Protein AF-A0A8R1IWL1-F1 (afdb_monomer_lite)

Secondary structure (DSSP, 8-state):
--S--TTTEEEEEEEEEETTEEEEEEEEE-TTS-EEEPP----GGGGGG-TTSEEEEEEEEEEEEGGGGSTT--SSSPPEEPP-TT--EEEEE-HHHH-SSHHHHTTS-HHHH--EEETTTTEEE-GGGSTTTTSTTTEE-TTSPPSS-------

Foldseek 3Di:
DPPQDPQWWDWKWKWWADDPDIDIFTWDQDPVRDIGTDDDDDDCVCCVVPQQQKDWIQMWMWTGTPVCVDPPDPDDDDTDTDDPPVRDTDIDGDLQNNDVAQVSSQPPDCVPPCWWAQQVVRGIHHCVPRPPSVDPPRTGHNVDDGPDDDDPDDD

Radius of gyration: 21.34 Å; chains: 1; bounding box: 66×29×52 Å

InterPro domains:
  IPR002165 Plexin repeat [PF01437] (94-147)
  IPR041362 Plexin, TIG domain 2 [PF18020] (2-93)

Sequence (155 aa):
VENADSSFMGDFKCEFKYGTVTHEKIAMRTSDDTITCDEMLFEPYGTSLLGSGSTPYGFNVIWSPISSSLPVRKATSPPRYLDNVASLAIDVYSCENLAPNCGRCLTLDADKYDCGWCSAERKCARPHQCPNRHLSDNWLNATQLCPNPVIEDLR

Organism: Caenorhabditis japonica (NCBI:txid281687)

Structure (mmCIF, N/CA/C/O backbone):
data_AF-A0A8R1IWL1-F1
#
_entry.id   AF-A0A8R1IWL1-F1
#
loop_
_atom_site.group_PDB
_atom_site.id
_atom_site.type_symbol
_atom_site.label_atom_id
_atom_site.label_alt_id
_atom_site.label_comp_id
_atom_site.label_asym_id
_atom_site.label_entity_id
_atom_site.label_seq_id
_atom_site.pdbx_PDB_ins_code
_atom_site.Cartn_x
_atom_site.Cartn_y
_atom_site.Cartn_z
_atom_site.occupancy
_atom_site.B_iso_or_equiv
_atom_site.auth_seq_id
_atom_site.auth_comp_id
_atom_site.auth_asym_id
_atom_site.auth_atom_id
_atom_site.pdbx_PDB_model_num
ATOM 1 N N . VAL A 1 1 ? 10.282 -8.349 -11.926 1.00 82.38 1 VAL A N 1
ATOM 2 C CA . VAL A 1 1 ? 9.990 -7.823 -13.286 1.00 82.38 1 VAL A CA 1
ATOM 3 C C . VAL A 1 1 ? 10.392 -8.894 -14.281 1.00 82.38 1 VAL A C 1
ATOM 5 O O . VAL A 1 1 ? 11.236 -9.705 -13.936 1.00 82.38 1 VAL A O 1
ATOM 8 N N . GLU A 1 2 ? 9.797 -8.945 -15.469 1.00 85.56 2 GLU A N 1
ATOM 9 C CA . GLU A 1 2 ? 10.206 -9.907 -16.499 1.00 85.56 2 GLU A CA 1
ATOM 10 C C . GLU A 1 2 ? 11.073 -9.225 -17.563 1.00 85.56 2 GLU A C 1
ATOM 12 O O . GLU A 1 2 ? 10.794 -8.093 -17.958 1.00 85.56 2 GLU A O 1
ATOM 17 N N . ASN A 1 3 ? 12.109 -9.921 -18.043 1.00 85.69 3 ASN A N 1
ATOM 18 C CA . ASN A 1 3 ? 12.984 -9.482 -19.140 1.00 85.69 3 ASN A CA 1
ATOM 19 C C . ASN A 1 3 ? 13.751 -8.165 -18.879 1.00 85.69 3 ASN A C 1
ATOM 21 O O . ASN A 1 3 ? 13.971 -7.373 -19.797 1.00 85.69 3 ASN A O 1
ATOM 25 N N . ALA A 1 4 ? 14.176 -7.920 -17.635 1.00 86.19 4 ALA A N 1
ATOM 26 C CA . ALA A 1 4 ? 14.979 -6.750 -17.281 1.00 86.19 4 ALA A CA 1
ATOM 27 C C . ALA A 1 4 ? 16.468 -6.960 -17.626 1.00 86.19 4 ALA A C 1
ATOM 29 O O . ALA A 1 4 ? 17.259 -7.410 -16.802 1.00 86.19 4 ALA A O 1
ATOM 30 N N . ASP A 1 5 ? 16.880 -6.593 -18.838 1.00 87.81 5 ASP A N 1
ATOM 31 C CA . ASP A 1 5 ? 18.228 -6.863 -19.349 1.00 87.81 5 ASP A CA 1
ATOM 32 C C . ASP A 1 5 ? 19.320 -5.994 -18.689 1.00 87.81 5 ASP A C 1
ATOM 34 O O . ASP A 1 5 ? 19.342 -4.763 -18.781 1.00 87.81 5 ASP A O 1
ATOM 38 N N . SER A 1 6 ? 20.274 -6.641 -18.020 1.00 86.19 6 SER A N 1
ATOM 39 C CA . SER A 1 6 ? 21.383 -5.986 -17.320 1.00 86.19 6 SER A CA 1
ATOM 40 C C . SER A 1 6 ? 22.499 -5.455 -18.217 1.00 86.19 6 SER A C 1
ATOM 42 O O . SER A 1 6 ? 23.343 -4.706 -17.734 1.00 86.19 6 SER A O 1
ATOM 44 N N . SER A 1 7 ? 22.510 -5.790 -19.508 1.00 86.00 7 SER A N 1
ATOM 45 C CA . SER A 1 7 ? 23.517 -5.320 -20.465 1.00 86.00 7 SER A CA 1
ATOM 46 C C . SER A 1 7 ? 23.289 -3.879 -20.918 1.00 86.00 7 SER A C 1
ATOM 48 O O . SER A 1 7 ? 24.241 -3.198 -21.309 1.00 86.00 7 SER A O 1
ATOM 50 N N . PHE A 1 8 ? 22.046 -3.391 -20.851 1.00 86.94 8 PHE A N 1
ATOM 51 C CA . PHE A 1 8 ? 21.714 -2.027 -21.254 1.00 86.94 8 PHE A CA 1
ATOM 52 C C . PHE A 1 8 ? 20.823 -1.281 -20.267 1.00 86.94 8 PHE A C 1
ATOM 54 O O . PHE A 1 8 ? 20.913 -0.055 -20.251 1.00 86.94 8 PHE A O 1
ATOM 61 N N . MET A 1 9 ? 20.010 -1.951 -19.440 1.00 89.50 9 MET A N 1
ATOM 62 C CA . MET A 1 9 ? 19.213 -1.290 -18.401 1.00 89.50 9 MET A CA 1
ATOM 63 C C . MET A 1 9 ? 20.068 -1.082 -17.148 1.00 89.50 9 MET A C 1
ATOM 65 O O . MET A 1 9 ? 20.483 -2.042 -16.491 1.00 89.50 9 MET A O 1
ATOM 69 N N . GLY A 1 10 ? 20.352 0.189 -16.866 1.00 87.81 10 GLY A N 1
ATOM 70 C CA . GLY A 1 10 ? 21.203 0.648 -15.776 1.00 87.81 10 GLY A CA 1
ATOM 71 C C . GLY A 1 10 ? 20.390 1.044 -14.554 1.00 87.81 10 GLY A C 1
ATOM 72 O O . GLY A 1 10 ? 19.913 0.177 -13.826 1.00 87.81 10 GLY A O 1
ATOM 73 N N . ASP A 1 11 ? 20.264 2.350 -14.312 1.00 90.56 11 ASP A N 1
ATOM 74 C CA . ASP A 1 11 ? 19.637 2.854 -13.091 1.00 90.56 11 ASP A CA 1
ATOM 75 C C . ASP A 1 11 ? 18.116 2.769 -13.176 1.00 90.56 11 ASP A C 1
ATOM 77 O O . ASP A 1 11 ? 17.524 3.009 -14.232 1.00 90.56 11 ASP A O 1
ATOM 81 N N . PHE A 1 12 ? 17.481 2.505 -12.036 1.00 93.94 12 PHE A N 1
ATOM 82 C CA . PHE A 1 12 ? 16.032 2.455 -11.910 1.00 93.94 12 PHE A CA 1
ATOM 83 C C . PHE A 1 12 ? 15.524 3.511 -10.931 1.00 93.94 12 PHE A C 1
ATOM 85 O O . PHE A 1 12 ? 16.193 3.900 -9.970 1.00 93.94 12 PHE A O 1
ATOM 92 N N . LYS A 1 13 ? 14.299 3.965 -11.179 1.00 95.81 13 LYS A N 1
ATOM 93 C CA . LYS A 1 13 ? 13.530 4.826 -10.290 1.00 95.81 13 LYS A CA 1
ATOM 94 C C . LYS A 1 13 ? 12.081 4.383 -10.264 1.00 95.81 13 LYS A C 1
ATOM 96 O O . LYS A 1 13 ? 11.543 3.953 -11.280 1.00 95.81 13 LYS A O 1
ATOM 101 N N . CYS A 1 14 ? 11.438 4.566 -9.127 1.00 96.50 14 CYS A N 1
ATOM 102 C CA . CYS A 1 14 ? 10.000 4.428 -8.999 1.00 96.50 14 CYS A CA 1
ATOM 103 C C . CYS A 1 14 ? 9.351 5.805 -9.008 1.00 96.50 14 CYS A C 1
ATOM 105 O O . CYS A 1 14 ? 9.824 6.723 -8.339 1.00 96.50 14 CYS A O 1
ATOM 107 N N . GLU A 1 15 ? 8.275 5.938 -9.767 1.00 95.56 15 GLU A N 1
ATOM 108 C CA . GLU A 1 15 ? 7.482 7.150 -9.903 1.00 95.56 15 GLU A CA 1
ATOM 109 C C . GLU A 1 15 ? 6.080 6.892 -9.340 1.00 95.56 15 GLU A C 1
ATOM 111 O O . GLU A 1 15 ? 5.380 5.982 -9.787 1.00 95.56 15 GLU A O 1
ATOM 116 N N . PHE A 1 16 ? 5.674 7.710 -8.369 1.00 93.88 16 PHE A N 1
ATOM 117 C CA . PHE A 1 16 ? 4.368 7.665 -7.713 1.00 93.88 16 PHE A CA 1
ATOM 118 C C . PHE A 1 16 ? 3.580 8.920 -8.082 1.00 93.88 16 PHE A C 1
ATOM 120 O O . PHE A 1 16 ? 4.059 10.036 -7.867 1.00 93.88 16 PHE A O 1
ATOM 127 N N . LYS A 1 17 ? 2.373 8.752 -8.627 1.00 91.12 17 LYS A N 1
ATOM 128 C CA . LYS A 1 17 ? 1.560 9.841 -9.185 1.00 91.12 17 LYS A CA 1
ATOM 129 C C . LYS A 1 17 ? 0.186 9.922 -8.540 1.00 91.12 17 LYS A C 1
ATOM 131 O O . LYS A 1 17 ? -0.536 8.931 -8.490 1.00 91.12 17 LYS A O 1
ATOM 136 N N . TYR A 1 18 ? -0.201 11.128 -8.137 1.00 87.75 18 TYR A N 1
ATOM 137 C CA . TYR A 1 18 ? -1.554 11.429 -7.68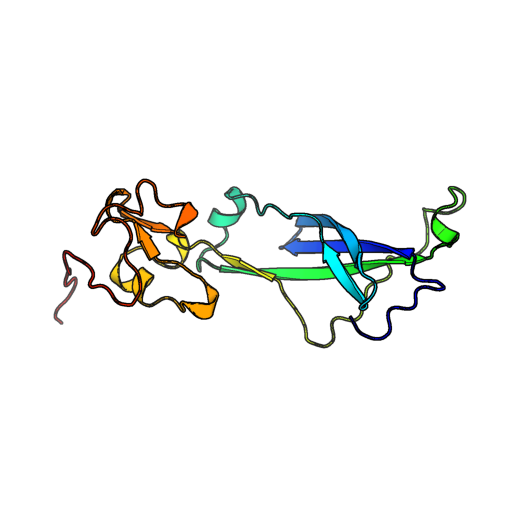1 1.00 87.75 18 TYR A CA 1
ATOM 138 C C . TYR A 1 18 ? -1.965 12.842 -8.089 1.00 87.75 18 TYR A C 1
ATOM 140 O O . TYR A 1 18 ? -1.366 13.831 -7.663 1.00 87.75 18 TYR A O 1
ATOM 148 N N . GLY A 1 19 ? -2.986 12.945 -8.943 1.00 84.12 19 GLY A N 1
ATOM 149 C CA . GLY A 1 19 ? -3.386 14.217 -9.541 1.00 84.12 19 GLY A CA 1
ATOM 150 C C . GLY A 1 19 ? -2.221 14.869 -10.292 1.00 84.12 19 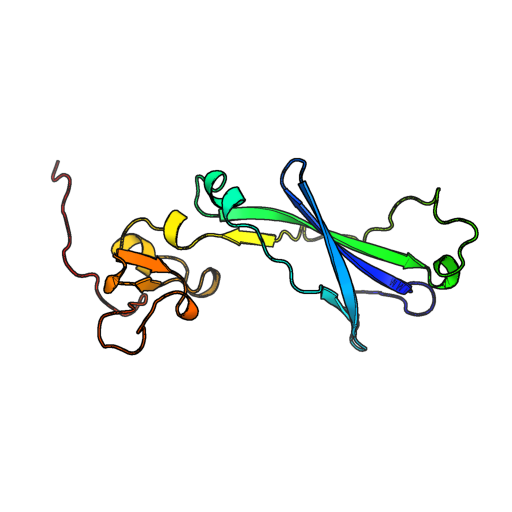GLY A C 1
ATOM 151 O O . GLY A 1 19 ? -1.711 14.315 -11.262 1.00 84.12 19 GLY A O 1
ATOM 152 N N . THR A 1 20 ? -1.794 16.045 -9.833 1.00 84.69 20 THR A N 1
ATOM 153 C CA . THR A 1 20 ? -0.651 16.791 -10.385 1.00 84.69 20 THR A CA 1
ATOM 154 C C . THR A 1 20 ? 0.662 16.535 -9.644 1.00 84.69 20 THR A C 1
ATOM 156 O O . THR A 1 20 ? 1.713 17.000 -10.084 1.00 84.69 20 THR A O 1
ATOM 159 N N . VAL A 1 21 ? 0.624 15.806 -8.526 1.00 85.81 21 VAL A N 1
ATOM 160 C CA . VAL A 1 21 ? 1.791 15.541 -7.685 1.00 85.81 21 VAL A CA 1
ATOM 161 C C . VAL A 1 21 ? 2.485 14.272 -8.166 1.00 85.81 21 VAL A C 1
ATOM 163 O O . VAL A 1 21 ? 1.851 13.236 -8.372 1.00 85.81 21 VAL A O 1
ATOM 166 N N . THR A 1 22 ? 3.801 14.360 -8.350 1.00 90.75 22 THR A N 1
ATOM 167 C CA . THR A 1 22 ? 4.659 13.233 -8.724 1.00 90.75 22 THR A CA 1
ATOM 168 C C . THR A 1 22 ? 5.829 13.149 -7.754 1.00 90.75 22 THR A C 1
ATOM 170 O O . THR A 1 22 ? 6.511 14.146 -7.521 1.00 90.75 22 THR A O 1
ATOM 173 N N . HIS A 1 23 ? 6.074 11.959 -7.214 1.00 91.44 23 HIS A N 1
ATOM 174 C CA . HIS A 1 23 ? 7.230 11.661 -6.376 1.00 91.44 23 HIS A CA 1
ATOM 175 C C . HIS A 1 23 ? 8.110 10.615 -7.052 1.00 91.44 23 HIS A C 1
ATOM 177 O O . HIS A 1 23 ? 7.607 9.614 -7.556 1.00 91.44 23 HIS A O 1
ATOM 183 N N . GLU A 1 24 ? 9.424 10.826 -7.024 1.00 94.69 24 GLU A N 1
ATOM 184 C CA . GLU A 1 24 ? 10.406 9.864 -7.517 1.00 94.69 24 GLU A CA 1
ATOM 185 C C . GLU A 1 24 ? 11.246 9.314 -6.366 1.00 94.69 24 GLU A C 1
ATOM 187 O O . GLU A 1 24 ? 11.681 10.058 -5.481 1.00 94.69 24 GLU A O 1
ATOM 192 N N . LYS A 1 25 ? 11.517 8.012 -6.409 1.00 95.94 25 LYS A N 1
ATOM 193 C CA . LYS A 1 25 ? 12.438 7.325 -5.503 1.00 95.94 25 LYS A CA 1
ATOM 194 C C . LYS A 1 25 ? 13.443 6.520 -6.301 1.00 95.94 25 LYS A C 1
ATOM 196 O O . LYS A 1 25 ? 13.112 5.995 -7.362 1.00 95.94 25 LYS A O 1
ATOM 201 N N . ILE A 1 26 ? 14.676 6.453 -5.808 1.00 95.25 26 ILE A N 1
ATOM 202 C CA . ILE A 1 26 ? 15.690 5.570 -6.388 1.00 95.25 26 ILE A CA 1
ATOM 203 C C . ILE A 1 26 ? 15.204 4.133 -6.208 1.00 95.25 26 ILE A C 1
ATOM 205 O O . ILE A 1 26 ? 14.488 3.835 -5.254 1.00 95.25 26 ILE A O 1
ATOM 209 N N . ALA A 1 27 ? 15.535 3.260 -7.152 1.00 96.12 27 ALA A N 1
ATOM 210 C CA . ALA A 1 27 ? 15.231 1.848 -7.043 1.00 96.12 27 ALA A CA 1
ATOM 211 C C . ALA A 1 27 ? 16.473 1.008 -7.325 1.00 96.12 27 ALA A C 1
ATOM 213 O O . ALA A 1 27 ? 17.295 1.347 -8.179 1.00 96.12 27 ALA A O 1
ATOM 214 N N . MET A 1 28 ? 16.593 -0.102 -6.607 1.00 92.81 28 MET A N 1
ATOM 215 C CA . MET A 1 28 ? 17.680 -1.057 -6.758 1.00 92.81 28 MET A CA 1
ATOM 216 C C . MET A 1 28 ? 17.144 -2.346 -7.368 1.00 92.81 28 MET A C 1
ATOM 218 O O . MET A 1 28 ? 16.155 -2.900 -6.888 1.00 92.81 28 MET A O 1
ATOM 222 N N . ARG A 1 29 ? 17.808 -2.825 -8.424 1.00 90.75 29 ARG A N 1
ATOM 223 C CA . ARG A 1 29 ? 17.559 -4.152 -8.991 1.00 90.75 29 ARG A CA 1
ATOM 224 C C . ARG A 1 29 ? 18.439 -5.179 -8.279 1.00 90.75 29 ARG A C 1
ATOM 226 O O . ARG A 1 29 ? 19.654 -5.000 -8.202 1.00 90.75 29 ARG A O 1
ATOM 233 N N . THR A 1 30 ? 17.831 -6.248 -7.793 1.00 87.00 30 THR A N 1
ATOM 234 C CA . THR A 1 30 ? 18.507 -7.415 -7.218 1.00 87.00 30 THR A CA 1
ATOM 235 C C . THR A 1 30 ? 18.849 -8.445 -8.303 1.00 87.00 30 THR A C 1
ATOM 237 O O . THR A 1 30 ? 18.468 -8.306 -9.463 1.00 87.00 30 THR A O 1
ATOM 240 N N . SER A 1 31 ? 19.607 -9.488 -7.958 1.00 82.38 31 SER A N 1
ATOM 241 C CA . SER A 1 31 ? 20.062 -10.510 -8.918 1.00 82.38 31 SER A CA 1
ATOM 242 C C . SER A 1 31 ? 18.945 -11.380 -9.510 1.00 82.38 31 SER A C 1
ATOM 244 O O . SER A 1 31 ? 19.166 -12.048 -10.511 1.00 82.38 31 SER A O 1
ATOM 246 N N . ASP A 1 32 ? 17.778 -11.402 -8.875 1.00 85.62 32 ASP A N 1
ATOM 247 C CA . ASP A 1 32 ? 16.566 -12.130 -9.268 1.00 85.62 32 ASP A CA 1
ATOM 248 C C . ASP A 1 32 ? 15.577 -11.258 -10.070 1.00 85.62 32 ASP A C 1
ATOM 250 O O . ASP A 1 32 ? 14.390 -11.563 -10.125 1.00 85.62 32 ASP A O 1
ATOM 254 N N . ASP A 1 33 ? 16.043 -10.152 -10.665 1.00 83.69 33 ASP A N 1
ATOM 255 C CA . ASP A 1 33 ? 15.222 -9.189 -11.423 1.00 83.69 33 ASP A CA 1
ATOM 256 C C . ASP A 1 33 ? 14.055 -8.572 -10.622 1.00 83.69 33 ASP A C 1
ATOM 258 O O . ASP A 1 33 ? 13.077 -8.036 -11.176 1.00 83.69 33 ASP A O 1
ATOM 262 N N . THR A 1 34 ? 14.174 -8.586 -9.294 1.00 91.81 34 THR A N 1
ATOM 263 C CA . THR A 1 34 ? 13.309 -7.827 -8.393 1.00 91.81 34 THR A CA 1
ATOM 264 C C . THR A 1 34 ? 13.810 -6.385 -8.322 1.00 91.81 34 THR A C 1
ATOM 266 O O . THR A 1 34 ? 15.003 -6.122 -8.189 1.00 91.81 34 THR A O 1
ATOM 269 N N . ILE A 1 35 ? 12.897 -5.422 -8.462 1.00 93.81 35 ILE A N 1
ATOM 270 C CA . ILE A 1 35 ? 13.200 -3.990 -8.365 1.00 93.81 35 ILE A CA 1
ATOM 271 C C . ILE A 1 35 ? 12.543 -3.467 -7.095 1.00 93.81 35 ILE A C 1
ATOM 273 O O . ILE A 1 35 ? 11.319 -3.500 -6.976 1.00 93.81 35 ILE A O 1
ATOM 277 N N . THR A 1 36 ? 13.358 -2.961 -6.177 1.00 94.94 36 THR A N 1
ATOM 278 C CA . THR A 1 36 ? 12.908 -2.432 -4.888 1.00 94.94 36 THR A CA 1
ATOM 279 C C . THR A 1 36 ? 13.136 -0.930 -4.849 1.00 94.94 36 THR A C 1
ATOM 281 O O . THR A 1 36 ? 14.265 -0.467 -5.003 1.00 94.94 36 THR A O 1
ATOM 284 N N . CYS A 1 37 ? 12.062 -0.167 -4.660 1.00 95.69 37 CYS A N 1
ATOM 285 C CA . CYS A 1 37 ? 12.120 1.282 -4.491 1.00 95.69 37 CYS A CA 1
ATOM 286 C C . CYS A 1 37 ? 12.597 1.648 -3.079 1.00 95.69 37 CYS A C 1
ATOM 288 O O . CYS A 1 37 ? 12.233 0.975 -2.114 1.00 95.69 37 CYS A O 1
ATOM 290 N N . ASP A 1 38 ? 13.314 2.760 -2.949 1.00 95.75 38 ASP A N 1
ATOM 291 C CA . ASP A 1 38 ? 13.546 3.409 -1.661 1.00 95.75 38 ASP A CA 1
ATOM 292 C C . ASP A 1 38 ? 12.222 3.808 -0.995 1.00 95.75 38 ASP A C 1
ATOM 294 O O . ASP A 1 38 ? 11.197 4.019 -1.654 1.00 95.75 38 ASP A O 1
ATOM 298 N N . GLU A 1 39 ? 12.270 3.968 0.328 1.00 92.56 39 GLU A N 1
ATOM 299 C CA . GLU A 1 39 ? 11.101 4.285 1.141 1.00 92.56 39 GLU A CA 1
ATOM 300 C C . GLU A 1 39 ? 10.379 5.555 0.654 1.00 92.56 39 GLU A C 1
ATOM 302 O O . GLU A 1 39 ? 10.954 6.649 0.506 1.00 92.56 39 GLU A O 1
ATOM 307 N N . MET A 1 40 ? 9.075 5.394 0.420 1.00 89.12 40 MET A N 1
ATOM 308 C CA . MET A 1 40 ? 8.157 6.467 0.071 1.00 89.12 40 MET A CA 1
ATOM 309 C C . MET A 1 40 ? 7.259 6.783 1.264 1.00 89.12 40 MET A C 1
ATOM 311 O O . MET A 1 40 ? 6.512 5.931 1.740 1.00 89.12 40 MET A O 1
ATOM 315 N N . LEU A 1 41 ? 7.316 8.035 1.717 1.00 85.50 41 LEU A N 1
ATOM 316 C CA . LEU A 1 41 ? 6.440 8.558 2.757 1.00 85.50 41 LEU A CA 1
ATOM 317 C C . LEU A 1 41 ? 5.308 9.332 2.089 1.00 85.50 41 LEU A C 1
ATOM 319 O O . LEU A 1 41 ? 5.539 10.362 1.456 1.00 85.50 41 LEU A O 1
ATOM 323 N N . PHE A 1 42 ? 4.088 8.827 2.226 1.00 79.94 42 PHE A N 1
ATOM 324 C CA . PHE A 1 42 ? 2.890 9.522 1.773 1.00 79.94 42 PHE A CA 1
ATOM 325 C C . PHE A 1 42 ? 2.482 10.523 2.855 1.00 79.94 42 PHE A C 1
ATOM 327 O O . PHE A 1 42 ? 2.130 10.131 3.968 1.00 79.94 42 PHE A O 1
ATOM 334 N N . GLU A 1 43 ? 2.603 11.820 2.563 1.00 68.12 43 GLU A N 1
ATOM 335 C CA . GLU A 1 43 ? 2.338 12.857 3.559 1.00 68.12 43 GLU A CA 1
ATOM 336 C C . GLU A 1 43 ? 0.872 12.839 4.028 1.00 68.12 43 GLU A C 1
ATOM 338 O O . GLU A 1 43 ? -0.052 12.766 3.209 1.00 68.12 43 GLU A O 1
ATOM 343 N N . PRO A 1 44 ? 0.629 12.991 5.343 1.00 55.03 44 PRO A N 1
ATOM 344 C CA . PRO A 1 44 ? -0.708 12.923 5.917 1.00 55.03 44 PRO A CA 1
ATOM 345 C C . PRO A 1 44 ? -1.618 14.075 5.474 1.00 55.03 44 PRO A C 1
ATOM 347 O O . PRO A 1 44 ? -2.831 13.944 5.563 1.00 55.03 44 PRO A O 1
ATOM 350 N N . TYR A 1 45 ? -1.106 15.187 4.938 1.00 50.50 45 TYR A N 1
ATOM 351 C CA . TYR A 1 45 ? -1.959 16.282 4.447 1.00 50.50 45 TYR A CA 1
ATOM 352 C C . TYR A 1 45 ? -2.700 15.937 3.144 1.00 50.50 45 TYR A C 1
ATOM 354 O O . TYR A 1 45 ? -3.714 16.559 2.832 1.00 50.50 45 TYR A O 1
ATOM 362 N N . GLY A 1 46 ? -2.268 14.886 2.436 1.00 51.38 46 GLY A N 1
ATOM 363 C CA . GLY A 1 46 ? -3.050 14.260 1.369 1.00 51.38 46 GLY A CA 1
ATOM 364 C C . GLY A 1 46 ? -4.229 13.423 1.886 1.00 51.38 46 GLY A C 1
ATOM 365 O O . GLY A 1 46 ? -5.115 13.083 1.110 1.00 51.38 46 GLY A O 1
ATOM 366 N N . THR A 1 47 ? -4.299 13.121 3.192 1.00 51.75 47 THR A N 1
ATOM 367 C CA . THR A 1 47 ? -5.384 12.307 3.772 1.00 51.75 47 THR A CA 1
ATOM 368 C C . THR A 1 47 ? -6.715 13.047 3.871 1.00 51.75 47 THR A C 1
ATOM 370 O O . THR A 1 47 ? -7.757 12.400 3.817 1.00 51.75 47 THR A O 1
ATOM 373 N N . SER A 1 48 ? -6.708 14.387 3.880 1.00 51.53 48 SER A N 1
ATOM 374 C CA . SER A 1 48 ? -7.924 15.202 3.718 1.00 51.53 48 SER A CA 1
ATOM 375 C C . SER A 1 48 ? -8.567 15.049 2.331 1.00 51.53 48 SER A C 1
ATOM 377 O O . SER A 1 48 ? -9.722 15.424 2.151 1.00 51.53 48 SER A O 1
ATOM 379 N N . LEU A 1 49 ? -7.841 14.496 1.348 1.00 54.03 49 LEU A N 1
ATOM 380 C CA . LEU A 1 49 ? -8.362 14.151 0.018 1.00 54.03 49 LEU A CA 1
ATOM 381 C C . LEU A 1 49 ? -8.875 12.705 -0.055 1.00 54.03 49 LEU A C 1
ATOM 383 O O . LEU A 1 49 ? -9.542 12.345 -1.023 1.00 54.03 49 LEU A O 1
ATOM 387 N N . LEU A 1 50 ? -8.597 11.876 0.957 1.00 63.09 50 LEU A N 1
ATOM 388 C CA . LEU A 1 50 ? -9.077 10.498 1.047 1.00 63.09 50 LEU A CA 1
ATOM 389 C C . LEU A 1 50 ? -10.508 10.496 1.591 1.00 63.09 50 LEU A C 1
ATOM 391 O O . LEU A 1 50 ? -10.757 10.007 2.691 1.00 63.09 50 LEU A O 1
ATOM 395 N N . GLY A 1 51 ? -11.455 11.051 0.829 1.00 64.00 51 GLY A N 1
ATOM 396 C CA . GLY A 1 51 ? -12.870 11.073 1.219 1.00 64.00 51 GLY A CA 1
ATOM 397 C C . GLY A 1 51 ? -13.420 9.675 1.543 1.00 64.00 51 GLY A C 1
ATOM 398 O O . GLY A 1 51 ? -14.211 9.521 2.464 1.00 64.00 51 GLY A O 1
ATOM 399 N N . SER A 1 52 ? -12.943 8.649 0.831 1.00 69.75 52 SER A N 1
ATOM 400 C CA . SER A 1 52 ? -13.252 7.225 1.030 1.00 69.75 52 SER A CA 1
ATOM 401 C C . SER A 1 52 ? -12.243 6.475 1.916 1.00 69.75 52 SER A C 1
ATOM 403 O O . SER A 1 52 ? -12.289 5.250 1.981 1.00 69.75 52 SER A O 1
ATOM 405 N N . GLY A 1 53 ? -11.280 7.164 2.537 1.00 82.88 53 GLY A N 1
ATOM 406 C CA . GLY A 1 53 ? -10.228 6.562 3.368 1.00 82.88 53 GLY A CA 1
ATOM 407 C C . GLY A 1 53 ? -9.126 5.797 2.621 1.00 82.88 53 GLY A C 1
ATOM 408 O O . GLY A 1 53 ? -8.122 5.437 3.233 1.00 82.88 53 GLY A O 1
ATOM 409 N N . SER A 1 54 ? -9.258 5.595 1.309 1.00 87.38 54 SER A N 1
ATOM 410 C CA . SER A 1 54 ? -8.242 4.996 0.430 1.00 87.38 54 SER A CA 1
ATOM 411 C C . SER A 1 54 ? -8.257 5.640 -0.956 1.00 87.38 54 SER A C 1
ATOM 413 O O . SER A 1 54 ? -9.302 6.134 -1.391 1.00 87.38 54 SER A O 1
ATOM 415 N N . THR A 1 55 ? -7.105 5.669 -1.628 1.00 87.12 55 THR A N 1
ATOM 416 C CA . THR A 1 55 ? -6.982 6.177 -2.997 1.00 87.12 55 THR A CA 1
ATOM 417 C C . THR A 1 55 ? -5.856 5.483 -3.769 1.00 87.12 55 THR A C 1
ATOM 419 O O . THR A 1 55 ? -4.762 5.285 -3.227 1.00 87.12 55 THR A O 1
ATOM 422 N N . PRO A 1 56 ? -6.076 5.149 -5.052 1.00 89.19 56 PRO A N 1
ATOM 423 C CA . PRO A 1 56 ? -5.034 4.588 -5.890 1.00 89.19 56 PRO A CA 1
ATOM 424 C C . PRO A 1 56 ? -4.068 5.676 -6.374 1.00 89.19 56 PRO A C 1
ATOM 426 O O . PRO A 1 56 ? -4.463 6.694 -6.944 1.00 89.19 56 PRO A O 1
ATOM 429 N N . TYR A 1 57 ? -2.778 5.418 -6.208 1.00 91.31 57 TYR A N 1
ATOM 430 C CA . TYR A 1 57 ? -1.685 6.163 -6.814 1.00 91.31 57 TYR A CA 1
ATOM 431 C C . TYR A 1 57 ? -1.227 5.445 -8.081 1.00 91.31 57 TYR A C 1
ATOM 433 O O . TYR A 1 57 ? -1.012 4.229 -8.090 1.00 91.31 57 TYR A O 1
ATOM 441 N N . GLY A 1 58 ? -1.026 6.216 -9.149 1.00 92.75 58 GLY A N 1
ATOM 442 C CA . GLY A 1 58 ? -0.355 5.726 -10.344 1.00 92.75 58 GLY A CA 1
ATOM 443 C C . GLY A 1 58 ? 1.084 5.342 -10.012 1.00 92.75 58 GLY A C 1
ATOM 444 O O . GLY A 1 58 ? 1.761 6.056 -9.270 1.00 92.75 58 GLY A O 1
ATOM 445 N N . PHE A 1 59 ? 1.544 4.224 -10.562 1.00 95.25 59 PHE A N 1
ATOM 446 C CA . PHE A 1 59 ? 2.871 3.688 -10.297 1.00 95.25 59 PHE A CA 1
ATOM 447 C C . PHE A 1 59 ? 3.567 3.319 -11.595 1.00 95.25 59 PHE A C 1
ATOM 449 O O . PHE A 1 59 ? 3.033 2.550 -12.395 1.00 95.25 59 PHE A O 1
ATOM 456 N N . ASN A 1 60 ? 4.770 3.856 -11.782 1.00 95.62 60 ASN A N 1
ATOM 457 C CA . ASN A 1 60 ? 5.628 3.506 -12.901 1.00 95.62 60 ASN A CA 1
ATOM 458 C C . ASN A 1 60 ? 7.042 3.205 -12.412 1.00 95.62 60 ASN A C 1
ATOM 460 O O . ASN A 1 60 ? 7.538 3.820 -11.469 1.00 95.62 60 ASN A O 1
ATOM 464 N N . VAL A 1 61 ? 7.724 2.308 -13.117 1.00 95.19 61 VAL A N 1
ATOM 465 C CA . VAL A 1 61 ? 9.162 2.091 -12.955 1.00 95.19 61 VAL A CA 1
ATOM 466 C C . VAL A 1 61 ? 9.863 2.669 -14.176 1.00 95.19 61 VAL A C 1
ATOM 468 O O . VAL A 1 61 ? 9.551 2.310 -15.310 1.00 95.19 61 VAL A O 1
ATOM 471 N N . ILE A 1 62 ? 10.790 3.589 -13.938 1.00 94.94 62 ILE A N 1
ATOM 472 C CA . ILE A 1 62 ? 11.567 4.292 -14.954 1.00 94.94 62 ILE A CA 1
ATOM 473 C C . ILE A 1 62 ? 12.982 3.733 -14.937 1.00 94.94 62 ILE A C 1
ATOM 475 O O . ILE A 1 62 ? 13.547 3.528 -13.863 1.00 94.94 62 ILE A O 1
ATOM 479 N N . TRP A 1 63 ? 13.577 3.529 -16.108 1.00 92.50 63 TRP A N 1
ATOM 480 C CA . TRP A 1 63 ? 14.960 3.078 -16.218 1.00 92.50 63 TRP A CA 1
ATOM 481 C C . TRP A 1 63 ? 15.796 3.967 -17.139 1.00 92.50 63 TRP A C 1
ATOM 483 O O . TRP A 1 63 ? 15.296 4.591 -18.079 1.00 92.50 63 TRP A O 1
ATOM 493 N N . SER A 1 64 ? 17.096 4.027 -16.868 1.00 89.81 64 SER A N 1
ATOM 494 C CA . SER A 1 64 ? 18.086 4.725 -17.684 1.00 89.81 64 SER A CA 1
ATOM 495 C C . SER A 1 64 ? 19.076 3.719 -18.284 1.00 89.81 64 SER A C 1
ATOM 497 O O . SER A 1 64 ? 19.379 2.699 -17.663 1.00 89.81 64 SER A O 1
ATOM 499 N N . PRO A 1 65 ? 19.583 3.939 -19.511 1.00 88.31 65 PRO A N 1
ATOM 500 C CA . PRO A 1 65 ? 20.582 3.043 -20.064 1.00 88.31 65 PRO A CA 1
ATOM 501 C C . PRO A 1 65 ? 21.934 3.225 -19.367 1.00 88.31 65 PRO A C 1
ATOM 503 O O . PRO A 1 65 ? 22.286 4.343 -18.994 1.00 88.31 65 PRO A O 1
ATOM 506 N N . ILE A 1 66 ? 22.743 2.169 -19.270 1.00 83.12 66 ILE A N 1
ATOM 507 C CA . ILE A 1 66 ? 24.059 2.202 -18.589 1.00 83.12 66 ILE A CA 1
ATOM 508 C C . ILE A 1 66 ? 24.983 3.300 -19.157 1.00 83.12 66 ILE A C 1
ATOM 510 O O . ILE A 1 66 ? 25.719 3.963 -18.424 1.00 83.12 66 ILE A O 1
ATOM 514 N N . SER A 1 67 ? 24.891 3.564 -20.464 1.00 69.81 67 SER A N 1
ATOM 515 C CA . SER A 1 67 ? 25.657 4.602 -21.168 1.00 69.81 67 SER A CA 1
ATOM 516 C C . SER A 1 67 ? 25.194 6.042 -20.896 1.00 69.81 67 SER A C 1
ATOM 518 O O . SER A 1 67 ? 25.896 6.986 -21.262 1.00 69.81 67 SER A O 1
ATOM 520 N N . SER A 1 68 ? 24.042 6.239 -20.241 1.00 61.69 68 SER A N 1
ATOM 521 C CA . SER A 1 68 ? 23.528 7.570 -19.865 1.00 61.69 68 SER A CA 1
ATOM 522 C C . SER A 1 68 ? 24.143 8.148 -18.585 1.00 61.69 68 SER A C 1
ATOM 524 O O . SER A 1 68 ? 23.872 9.298 -18.243 1.00 61.69 68 SER A O 1
ATOM 526 N N . SER A 1 69 ? 25.019 7.390 -17.918 1.00 58.78 69 SER A N 1
ATOM 527 C CA . SER A 1 69 ? 25.843 7.851 -16.790 1.00 58.78 69 SER A CA 1
ATOM 528 C C . SER A 1 69 ? 26.899 8.900 -17.193 1.00 58.78 69 SER A C 1
ATOM 530 O O . SER A 1 69 ? 27.451 9.585 -16.331 1.00 58.78 69 SER A O 1
ATOM 532 N N . LEU A 1 70 ? 27.153 9.087 -18.498 1.00 58.88 70 LEU A N 1
ATOM 533 C CA . LEU A 1 70 ? 28.037 10.129 -19.028 1.00 58.88 70 LEU A CA 1
ATOM 534 C C . LEU A 1 70 ? 27.302 11.485 -19.158 1.00 58.88 70 LEU A C 1
ATOM 536 O O . LEU A 1 70 ? 26.213 11.543 -19.734 1.00 58.88 70 LEU A O 1
ATOM 540 N N . PRO A 1 71 ? 27.903 12.614 -18.729 1.00 58.91 71 PRO A N 1
ATOM 541 C CA . PRO A 1 71 ? 27.229 13.917 -18.615 1.00 58.91 71 PRO A CA 1
ATOM 542 C C . PRO A 1 71 ? 26.871 14.601 -19.950 1.00 58.91 71 PRO A C 1
ATOM 544 O O . PRO A 1 71 ? 26.407 15.738 -19.953 1.00 58.91 71 PRO A O 1
ATOM 547 N N . VAL A 1 72 ? 27.074 13.953 -21.101 1.00 53.09 72 VAL A N 1
ATOM 548 C CA . VAL A 1 72 ? 27.141 14.653 -22.394 1.00 53.09 72 VAL A CA 1
ATOM 549 C C . VAL A 1 72 ? 25.783 14.821 -23.093 1.00 53.09 72 VAL A C 1
ATOM 551 O O . VAL A 1 72 ? 25.671 15.715 -23.926 1.00 53.09 72 VAL A O 1
ATOM 554 N N . ARG A 1 73 ? 24.713 14.079 -22.752 1.00 53.28 73 ARG A N 1
ATOM 555 C CA . ARG A 1 73 ? 23.354 14.339 -23.301 1.00 53.28 73 ARG A CA 1
ATOM 556 C C . ARG A 1 73 ? 22.213 13.891 -22.373 1.00 53.28 73 ARG A C 1
ATOM 558 O O . ARG A 1 73 ? 21.443 13.002 -22.716 1.00 53.28 73 ARG A O 1
ATOM 565 N N . LYS A 1 74 ? 22.055 14.519 -21.204 1.00 53.31 74 LYS A N 1
ATOM 566 C CA . LYS A 1 74 ? 20.939 14.216 -20.277 1.00 53.31 74 LYS A CA 1
ATOM 567 C C . LYS A 1 74 ? 19.593 14.867 -20.660 1.00 53.31 74 LYS A C 1
ATOM 569 O O . LYS A 1 74 ? 18.613 14.680 -19.955 1.00 53.31 74 LYS A O 1
ATOM 574 N N . ALA A 1 75 ? 19.524 15.648 -21.743 1.00 54.81 75 ALA A N 1
ATOM 575 C CA . ALA A 1 75 ? 18.464 16.650 -21.911 1.00 54.81 75 ALA A CA 1
ATOM 576 C C . ALA A 1 75 ? 17.411 16.374 -23.006 1.00 54.81 75 ALA A C 1
ATOM 578 O O . ALA A 1 75 ? 16.627 17.273 -23.294 1.00 54.81 75 ALA A O 1
ATOM 579 N N . THR A 1 76 ? 17.371 15.207 -23.668 1.00 59.16 76 THR A N 1
ATOM 580 C CA . THR A 1 76 ? 16.428 15.042 -24.809 1.00 59.16 76 THR A CA 1
ATOM 581 C C . THR A 1 76 ? 15.835 13.652 -25.025 1.00 59.16 76 THR A C 1
ATOM 583 O O . THR A 1 76 ? 14.925 13.518 -25.837 1.00 59.16 76 THR A O 1
ATOM 586 N N . SER A 1 77 ? 16.298 12.603 -24.338 1.00 68.62 77 SER A N 1
ATOM 587 C CA . SER A 1 77 ? 15.634 11.299 -24.448 1.00 68.62 77 SER A CA 1
ATOM 588 C C . SER A 1 77 ? 14.388 11.262 -23.560 1.00 68.62 77 SER A C 1
ATOM 590 O O . SER A 1 77 ? 14.501 11.623 -22.385 1.00 68.62 77 SER A O 1
ATOM 592 N N . PRO A 1 78 ? 13.235 10.802 -24.074 1.00 81.25 78 PRO A N 1
ATOM 593 C CA . PRO A 1 78 ? 12.046 10.614 -23.254 1.00 81.25 78 PRO A CA 1
ATOM 594 C C . PRO A 1 78 ? 12.316 9.596 -22.132 1.00 81.25 78 PRO A C 1
ATOM 596 O O . PRO A 1 78 ? 13.160 8.705 -22.305 1.00 81.25 78 PRO A O 1
ATOM 599 N N . PRO A 1 79 ? 11.617 9.713 -20.987 1.00 86.31 79 PRO A N 1
ATOM 600 C CA . PRO A 1 79 ? 11.686 8.715 -19.926 1.00 86.31 79 PRO A CA 1
ATOM 601 C C . PRO A 1 79 ? 11.273 7.343 -20.465 1.00 86.31 79 PRO A C 1
ATOM 603 O O . PRO A 1 79 ? 10.342 7.225 -21.264 1.00 86.31 79 PRO A O 1
ATOM 606 N N . ARG A 1 80 ? 11.998 6.302 -20.047 1.00 91.69 80 ARG A N 1
ATOM 607 C CA . ARG A 1 80 ? 11.728 4.918 -20.441 1.00 91.69 80 ARG A CA 1
ATOM 608 C C . ARG A 1 80 ? 11.007 4.231 -19.298 1.00 91.69 80 ARG A C 1
ATOM 610 O O . ARG A 1 80 ? 11.592 4.042 -18.235 1.00 91.69 80 ARG A O 1
ATOM 617 N N . TYR A 1 81 ? 9.749 3.892 -19.527 1.00 93.88 81 TYR A N 1
ATOM 618 C CA . TYR A 1 81 ? 8.906 3.212 -18.556 1.00 93.88 81 TYR A CA 1
ATOM 619 C C . TYR A 1 81 ? 8.955 1.705 -18.790 1.00 93.88 81 TYR A C 1
ATOM 621 O O . TYR A 1 81 ? 9.061 1.259 -19.932 1.00 93.88 81 TYR A O 1
ATOM 629 N N . LEU A 1 82 ? 8.894 0.931 -17.712 1.00 94.06 82 LEU A N 1
ATOM 630 C CA . LEU A 1 82 ? 8.536 -0.477 -17.804 1.00 94.06 82 LEU A CA 1
ATOM 631 C C . LEU A 1 82 ? 7.043 -0.619 -18.075 1.00 94.06 82 LEU A C 1
ATOM 633 O O . LEU A 1 82 ? 6.233 0.133 -17.529 1.00 94.06 82 LEU A O 1
ATOM 637 N N . ASP A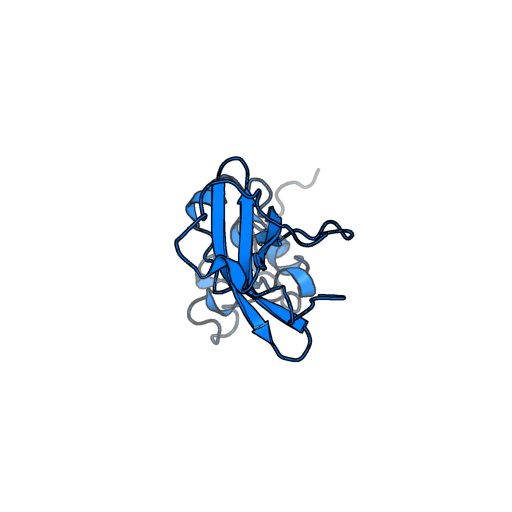 1 83 ? 6.694 -1.609 -18.891 1.00 94.62 83 ASP A N 1
ATOM 638 C CA . ASP A 1 83 ? 5.306 -1.888 -19.229 1.00 94.62 83 ASP A CA 1
ATOM 639 C C . ASP A 1 83 ? 4.534 -2.354 -17.991 1.00 94.62 83 ASP A C 1
ATOM 641 O O . ASP A 1 83 ? 4.888 -3.334 -17.333 1.00 94.62 83 ASP A O 1
ATOM 645 N N . ASN A 1 84 ? 3.438 -1.660 -17.690 1.00 93.44 84 ASN A N 1
ATOM 646 C CA . ASN A 1 84 ? 2.532 -1.995 -16.598 1.00 93.44 84 ASN A CA 1
ATOM 647 C C . ASN A 1 84 ? 1.256 -2.657 -17.142 1.00 93.44 84 ASN A C 1
ATOM 649 O O . ASN A 1 84 ? 0.158 -2.106 -17.069 1.00 93.44 84 ASN A O 1
ATOM 653 N N . VAL A 1 85 ? 1.412 -3.842 -17.737 1.00 93.69 85 VAL A N 1
ATOM 654 C CA . VAL A 1 85 ? 0.329 -4.558 -18.442 1.00 93.69 85 VAL A CA 1
ATOM 655 C C . VAL A 1 85 ? -0.830 -4.926 -17.509 1.00 93.69 85 VAL A C 1
ATOM 657 O O . VAL A 1 85 ? -1.989 -4.916 -17.912 1.00 93.69 85 VAL A O 1
ATOM 660 N N . ALA A 1 86 ? -0.517 -5.207 -16.241 1.00 91.81 86 ALA A N 1
ATOM 661 C CA . ALA A 1 86 ? -1.494 -5.534 -15.205 1.00 91.81 86 ALA A CA 1
ATOM 662 C C . ALA A 1 86 ? -2.176 -4.298 -14.588 1.00 91.81 86 ALA A C 1
ATOM 664 O O . ALA A 1 86 ? -3.005 -4.454 -13.696 1.00 91.81 86 ALA A O 1
ATOM 665 N N . SER A 1 87 ? -1.846 -3.080 -15.043 1.00 90.94 87 SER A N 1
ATOM 666 C CA . SER A 1 87 ? -2.367 -1.825 -14.480 1.00 90.94 87 SER A CA 1
ATOM 667 C C . SER A 1 87 ? -2.179 -1.731 -12.960 1.00 90.94 87 SER A C 1
ATOM 669 O O . SER A 1 87 ? -3.075 -1.314 -12.228 1.00 90.94 87 SER A O 1
ATOM 671 N N . LEU A 1 88 ? -1.000 -2.140 -12.484 1.00 91.69 88 LEU A N 1
ATOM 672 C CA . LEU A 1 88 ? -0.609 -2.057 -11.082 1.00 91.69 88 LEU A CA 1
ATOM 673 C C . LEU A 1 88 ? -0.695 -0.607 -10.599 1.00 91.69 88 LEU A C 1
ATOM 675 O O . LEU A 1 88 ? -0.165 0.306 -11.234 1.00 91.69 88 LEU A O 1
ATOM 679 N N . ALA A 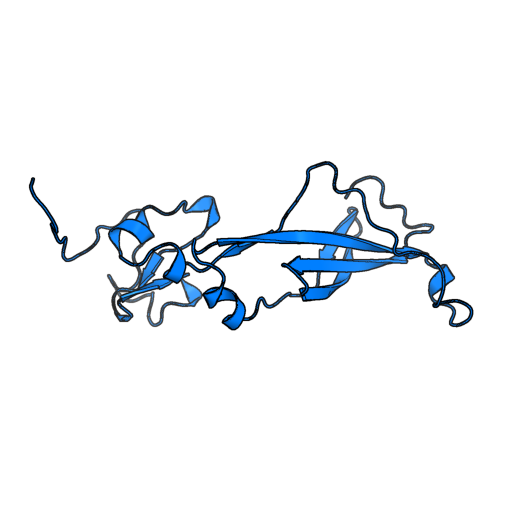1 89 ? -1.330 -0.422 -9.451 1.00 92.25 89 ALA A N 1
ATOM 680 C CA . ALA A 1 89 ? -1.441 0.845 -8.749 1.00 92.25 89 ALA A CA 1
ATOM 681 C C . ALA A 1 89 ? -1.107 0.629 -7.271 1.00 92.25 89 ALA A C 1
ATOM 683 O O . ALA A 1 89 ? -1.230 -0.483 -6.753 1.00 92.25 89 ALA A O 1
ATOM 684 N N . ILE A 1 90 ? -0.691 1.694 -6.593 1.00 91.38 90 ILE A N 1
ATOM 685 C CA . ILE A 1 90 ? -0.410 1.660 -5.156 1.00 91.38 90 ILE A CA 1
ATOM 686 C C . ILE A 1 90 ? -1.638 2.177 -4.418 1.00 91.38 90 ILE A C 1
ATOM 688 O O . ILE A 1 90 ? -2.002 3.337 -4.576 1.00 91.38 90 ILE A O 1
ATOM 692 N N . ASP A 1 91 ? -2.284 1.330 -3.621 1.00 89.56 91 ASP A N 1
ATOM 693 C CA . ASP A 1 91 ? -3.419 1.747 -2.794 1.00 89.56 91 ASP A CA 1
ATOM 694 C C . ASP A 1 91 ? -2.910 2.396 -1.500 1.00 89.56 91 ASP A C 1
ATOM 696 O O . ASP A 1 91 ? -2.326 1.732 -0.641 1.00 89.56 91 ASP A O 1
ATOM 700 N N . VAL A 1 92 ? -3.093 3.711 -1.377 1.00 89.50 92 VAL A N 1
ATOM 701 C CA . VAL A 1 92 ? -2.702 4.484 -0.193 1.00 89.50 92 VAL A CA 1
ATOM 702 C C . VAL A 1 92 ? -3.935 4.691 0.673 1.00 89.50 92 VAL A C 1
ATOM 704 O O . VAL A 1 92 ? -4.940 5.231 0.212 1.00 89.50 92 VAL A O 1
ATOM 707 N N . TYR A 1 93 ? -3.861 4.291 1.942 1.00 89.50 93 TYR A N 1
ATOM 708 C CA . TYR A 1 93 ? -5.013 4.276 2.841 1.00 89.50 93 TYR A CA 1
ATOM 709 C C . TYR A 1 93 ? -4.718 4.854 4.227 1.00 89.50 93 TYR A C 1
ATOM 711 O O . TYR A 1 93 ? -3.576 4.915 4.680 1.00 89.50 93 TYR A O 1
ATOM 719 N N . SER A 1 94 ? -5.788 5.249 4.916 1.00 89.81 94 SER A N 1
ATOM 720 C CA . SER A 1 94 ? -5.788 5.660 6.318 1.00 89.81 94 SER A CA 1
ATOM 721 C C . SER A 1 94 ? -6.839 4.855 7.078 1.00 89.81 94 SER A C 1
ATOM 723 O O . SER A 1 94 ? -8.027 4.968 6.781 1.00 89.81 94 SER A O 1
ATOM 725 N N . CYS A 1 95 ? -6.417 4.066 8.074 1.00 92.94 95 CYS A N 1
ATOM 726 C CA . CYS A 1 95 ? -7.338 3.295 8.921 1.00 92.94 95 CYS A CA 1
ATOM 727 C C . CYS A 1 95 ? -8.411 4.192 9.557 1.00 92.94 95 CYS A C 1
ATOM 729 O O . CYS A 1 95 ? -9.587 3.839 9.566 1.00 92.94 95 CYS A O 1
ATOM 731 N N . GLU A 1 96 ? -8.009 5.368 10.043 1.00 91.12 96 GLU A N 1
ATOM 732 C CA . GLU A 1 96 ? -8.892 6.322 10.717 1.00 91.12 96 GLU A CA 1
ATOM 733 C C . GLU A 1 96 ? -9.981 6.853 9.776 1.00 91.12 96 GLU A C 1
ATOM 735 O O . GLU A 1 96 ? -11.148 6.922 10.156 1.00 91.12 96 GLU A O 1
ATOM 740 N N . ASN A 1 97 ? -9.625 7.138 8.519 1.00 90.25 97 ASN A N 1
ATOM 741 C CA . ASN A 1 97 ? -10.582 7.631 7.525 1.00 90.25 97 ASN A CA 1
ATOM 742 C C . ASN A 1 97 ? -11.424 6.503 6.905 1.00 90.25 97 ASN A C 1
ATOM 744 O O . ASN A 1 97 ? -12.544 6.753 6.467 1.00 90.25 97 ASN A O 1
ATOM 748 N N . LEU A 1 98 ? -10.905 5.270 6.854 1.00 91.94 98 LEU A N 1
ATOM 749 C CA . LEU A 1 98 ? -11.655 4.097 6.389 1.00 91.94 98 LEU A CA 1
ATOM 750 C C . LEU A 1 98 ? -12.777 3.720 7.359 1.00 91.94 98 LEU A C 1
ATOM 752 O O . LEU A 1 98 ? -13.855 3.299 6.933 1.00 91.94 98 LEU A O 1
ATOM 756 N N . ALA A 1 99 ? -12.529 3.856 8.662 1.00 93.56 99 ALA A N 1
ATOM 757 C CA . ALA A 1 99 ? -13.459 3.421 9.687 1.00 93.56 99 ALA A CA 1
ATOM 758 C C . ALA A 1 99 ? -13.538 4.410 10.864 1.00 93.56 99 ALA A C 1
ATOM 760 O O . ALA A 1 99 ? -12.656 4.425 11.725 1.00 93.56 99 ALA A O 1
ATOM 761 N N . PRO A 1 100 ? -14.653 5.156 10.988 1.00 90.81 100 PRO A N 1
ATOM 762 C CA . PRO A 1 100 ? -14.820 6.148 12.050 1.00 90.81 100 PRO A CA 1
ATOM 763 C C . PRO A 1 100 ? -15.176 5.543 13.417 1.00 90.81 100 PRO A C 1
ATOM 765 O O . PRO A 1 100 ? -15.204 6.253 14.417 1.00 90.81 100 PRO A O 1
ATOM 768 N N . ASN A 1 101 ? -15.511 4.251 13.487 1.00 93.25 101 ASN A N 1
ATOM 769 C CA . ASN A 1 101 ? -15.899 3.591 14.732 1.00 93.25 101 ASN A CA 1
ATOM 770 C C . ASN A 1 101 ? -15.391 2.149 14.797 1.00 93.25 101 ASN A C 1
ATOM 772 O O . ASN A 1 101 ? -15.046 1.553 13.775 1.00 93.25 101 ASN A O 1
ATOM 776 N N . CYS A 1 102 ? -15.388 1.589 16.009 1.00 95.19 102 CYS A N 1
ATOM 777 C CA . CYS A 1 102 ? -14.891 0.244 16.274 1.00 95.19 102 CYS A CA 1
ATOM 778 C C . CYS A 1 102 ? -15.538 -0.807 15.365 1.00 95.19 102 CYS A C 1
ATOM 780 O O . CYS A 1 102 ? -14.825 -1.558 14.710 1.00 95.19 102 CYS A O 1
ATOM 782 N N . GLY A 1 103 ? -16.873 -0.833 15.267 1.00 94.19 103 GLY A N 1
ATOM 783 C CA . GLY A 1 103 ? -17.578 -1.865 14.499 1.00 94.19 103 GLY A CA 1
ATOM 784 C C . GLY A 1 103 ? -17.190 -1.865 13.019 1.00 94.19 103 GLY A C 1
ATOM 785 O O . GLY A 1 103 ? -16.961 -2.920 12.432 1.00 94.19 103 GLY A O 1
ATOM 786 N N . ARG A 1 104 ? -17.036 -0.677 12.424 1.00 94.19 104 ARG A N 1
ATOM 787 C CA . ARG A 1 104 ? -16.526 -0.533 11.052 1.00 94.19 104 ARG A CA 1
ATOM 788 C C . ARG A 1 104 ? -15.046 -0.889 10.935 1.00 94.19 104 ARG A C 1
ATOM 790 O O . ARG A 1 104 ? -14.646 -1.462 9.937 1.00 94.19 104 ARG A O 1
ATOM 797 N N . CYS A 1 105 ? -14.241 -0.577 11.946 1.00 96.31 105 CYS A N 1
ATOM 798 C CA . CYS A 1 105 ? -12.803 -0.838 11.931 1.00 96.31 105 CYS A CA 1
ATOM 799 C C . CYS A 1 105 ? -12.501 -2.339 11.958 1.00 96.31 105 CYS A C 1
ATOM 801 O O . CYS A 1 105 ? -11.705 -2.822 11.162 1.00 96.31 105 CYS A O 1
ATOM 803 N N . LEU A 1 106 ? -13.188 -3.087 12.827 1.00 95.75 106 LEU A N 1
ATOM 804 C CA . LEU A 1 106 ? -12.986 -4.531 12.983 1.00 95.75 106 LEU A CA 1
ATOM 805 C C . LEU A 1 106 ? -13.579 -5.361 11.831 1.00 95.75 106 LEU A C 1
ATOM 807 O O . LEU A 1 106 ? -13.352 -6.564 11.772 1.00 95.75 106 LEU A O 1
ATOM 811 N N . THR A 1 107 ? -14.338 -4.728 10.930 1.00 95.00 107 THR A N 1
ATOM 812 C CA . THR A 1 107 ? -14.897 -5.352 9.719 1.00 95.00 107 THR A CA 1
ATOM 813 C C . THR A 1 107 ? -14.120 -5.004 8.450 1.00 95.00 107 THR A C 1
ATOM 815 O O . THR A 1 107 ? -14.471 -5.493 7.376 1.00 95.00 107 THR A O 1
ATOM 818 N N . LEU A 1 108 ? -13.064 -4.186 8.551 1.00 94.75 108 LEU A N 1
ATOM 819 C CA . LEU A 1 108 ? -12.139 -3.968 7.441 1.00 94.75 108 LEU A CA 1
ATOM 820 C C . LEU A 1 108 ? -11.427 -5.278 7.081 1.00 94.75 108 LEU A C 1
ATOM 822 O O . LEU A 1 108 ? -11.155 -6.112 7.944 1.00 94.75 108 LEU A O 1
ATOM 826 N N . ASP A 1 109 ? -11.102 -5.433 5.798 1.00 94.00 109 ASP A N 1
ATOM 827 C CA . ASP A 1 109 ? -10.329 -6.569 5.297 1.00 94.00 109 ASP A CA 1
ATOM 828 C C . ASP A 1 109 ? -8.942 -6.603 5.964 1.00 94.00 109 ASP A C 1
ATOM 830 O O . ASP A 1 109 ? -8.097 -5.729 5.733 1.00 94.00 109 ASP A O 1
ATOM 834 N N . ALA A 1 110 ? -8.736 -7.604 6.822 1.00 91.00 110 ALA A N 1
ATOM 835 C CA . ALA A 1 110 ? -7.526 -7.759 7.617 1.00 91.00 110 ALA A CA 1
ATOM 836 C C . ALA A 1 110 ? -6.299 -8.089 6.755 1.00 91.00 110 ALA A C 1
ATOM 838 O O . ALA A 1 110 ? -5.208 -7.616 7.072 1.00 91.00 110 ALA A O 1
ATOM 839 N N . ASP A 1 111 ? -6.482 -8.823 5.652 1.00 91.00 111 ASP A N 1
ATOM 840 C CA . ASP A 1 111 ? -5.392 -9.203 4.748 1.00 91.00 111 ASP A CA 1
ATOM 841 C C . ASP A 1 111 ? -4.924 -8.005 3.909 1.00 91.00 111 ASP A C 1
ATOM 843 O O . ASP A 1 111 ? -3.767 -7.941 3.488 1.00 91.00 111 ASP A O 1
ATOM 847 N N . LYS A 1 112 ? -5.812 -7.025 3.691 1.00 91.31 112 LYS A N 1
ATOM 848 C CA . LYS A 1 112 ? -5.507 -5.814 2.924 1.00 91.31 112 LYS A CA 1
ATOM 849 C C . LYS A 1 112 ? -4.968 -4.660 3.773 1.00 91.31 112 LYS A C 1
ATOM 851 O O . LYS A 1 112 ? -4.011 -4.001 3.366 1.00 91.31 112 LYS A O 1
ATOM 856 N N . TYR A 1 113 ? -5.606 -4.358 4.904 1.00 91.50 113 TYR A N 1
ATOM 857 C CA . TYR A 1 113 ? -5.384 -3.091 5.614 1.00 91.50 113 TYR A CA 1
ATOM 858 C C . TYR A 1 113 ? -4.648 -3.221 6.951 1.00 91.50 113 TYR A C 1
ATOM 860 O O . TYR A 1 113 ? -4.059 -2.237 7.400 1.00 91.50 113 TYR A O 1
ATOM 868 N N . ASP A 1 114 ? -4.676 -4.394 7.593 1.00 93.12 114 ASP A N 1
ATOM 869 C CA . ASP A 1 114 ? -4.061 -4.619 8.914 1.00 93.12 114 ASP A CA 1
ATOM 870 C C . ASP A 1 114 ? -4.415 -3.512 9.943 1.00 93.12 114 ASP A C 1
ATOM 872 O O . ASP A 1 114 ? -3.578 -2.995 10.692 1.00 93.12 114 ASP A O 1
ATOM 876 N N . CYS A 1 115 ? -5.679 -3.072 9.925 1.00 95.31 115 CYS A N 1
ATOM 877 C CA . CYS A 1 115 ? -6.213 -2.064 10.840 1.00 95.31 115 CYS A CA 1
ATOM 878 C C . CYS A 1 115 ? -6.855 -2.725 12.069 1.00 95.31 115 CYS A C 1
ATOM 880 O O . CYS A 1 115 ? -7.437 -3.805 11.985 1.00 95.31 115 CYS A O 1
ATOM 882 N N . GLY A 1 116 ? -6.805 -2.035 13.208 1.00 95.94 116 GLY A N 1
ATOM 883 C CA . GLY A 1 116 ? -7.512 -2.417 14.428 1.00 95.94 116 GLY A CA 1
ATOM 884 C C . GLY A 1 116 ? -7.995 -1.200 15.209 1.00 95.94 116 GLY A C 1
ATOM 885 O O . GLY A 1 116 ? -7.619 -0.059 14.930 1.00 95.94 116 GLY A O 1
ATOM 886 N N . TRP A 1 117 ? -8.864 -1.424 16.187 1.00 97.00 117 TRP A N 1
ATOM 887 C CA . TRP A 1 117 ? -9.425 -0.342 16.988 1.00 97.00 117 TRP A CA 1
ATOM 888 C C . TRP A 1 117 ? -8.532 -0.037 18.189 1.00 97.00 117 TRP A C 1
ATOM 890 O O . TRP A 1 117 ? -8.293 -0.909 19.020 1.00 97.00 117 TRP A O 1
ATOM 900 N N . CYS A 1 118 ? -8.060 1.206 18.297 1.00 96.56 118 CYS A N 1
ATOM 901 C CA . CYS A 1 118 ? -7.310 1.690 19.451 1.00 96.56 118 CYS A CA 1
ATOM 902 C C . CYS A 1 118 ? -8.279 2.332 20.454 1.00 96.56 118 CYS A C 1
ATOM 904 O O . CYS A 1 118 ? -8.679 3.488 20.300 1.00 96.56 118 CYS A O 1
ATOM 906 N N . SER A 1 119 ? -8.680 1.582 21.479 1.00 94.00 119 SER A N 1
ATOM 907 C CA . SER A 1 119 ? -9.710 1.959 22.452 1.00 94.00 119 SER A CA 1
ATOM 908 C C . SER A 1 119 ? -9.366 3.226 23.236 1.00 94.00 119 SER A C 1
ATOM 910 O O . SER A 1 119 ? -10.239 4.080 23.400 1.00 94.00 119 SER A O 1
ATOM 912 N N . ALA A 1 120 ? -8.116 3.382 23.697 1.00 92.56 120 ALA A N 1
ATOM 913 C CA . ALA A 1 120 ? -7.698 4.568 24.453 1.00 92.56 120 ALA A CA 1
ATOM 914 C C . ALA A 1 120 ? -7.763 5.854 23.615 1.00 92.56 120 ALA A C 1
ATOM 916 O O . ALA A 1 120 ? -8.144 6.906 24.127 1.00 92.56 120 ALA A O 1
ATOM 917 N N . GLU A 1 121 ? -7.433 5.762 22.326 1.00 93.81 121 GLU A N 1
ATOM 918 C CA . GLU A 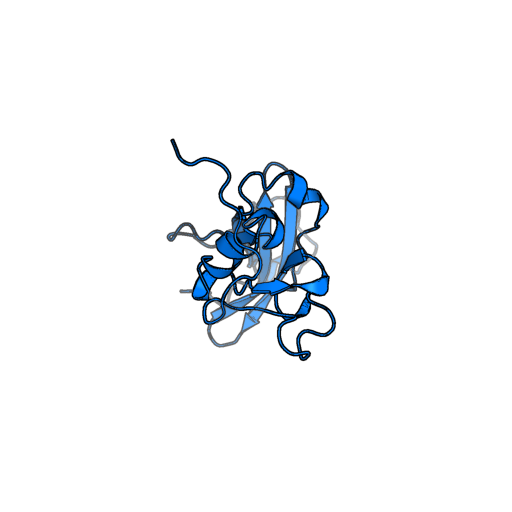1 121 ? -7.465 6.897 21.398 1.00 93.81 121 GLU A CA 1
ATOM 919 C C . GLU A 1 121 ? -8.812 7.060 20.685 1.00 93.81 121 G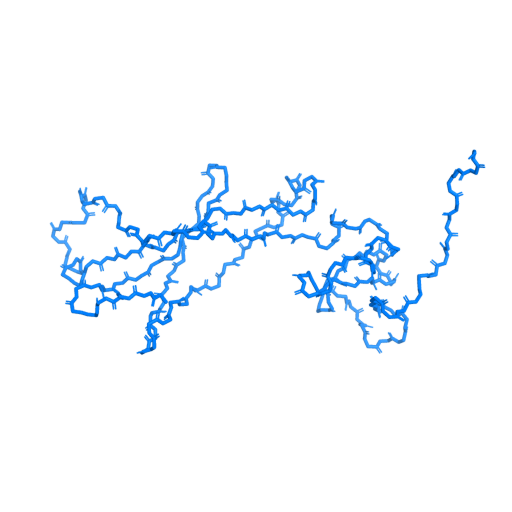LU A C 1
ATOM 921 O O . GLU A 1 121 ? -9.041 8.077 20.037 1.00 93.81 121 GLU A O 1
ATOM 926 N N . ARG A 1 122 ? -9.712 6.077 20.819 1.00 93.50 122 ARG A N 1
ATOM 927 C CA . ARG A 1 122 ? -11.021 6.015 20.152 1.00 93.50 122 ARG A CA 1
ATOM 928 C C . ARG A 1 122 ? -10.931 6.199 18.634 1.00 93.50 122 ARG A C 1
ATOM 930 O O . ARG A 1 122 ? -11.759 6.894 18.049 1.00 93.50 122 ARG A O 1
ATOM 937 N N . LYS A 1 123 ? -9.942 5.564 18.004 1.00 94.56 123 LYS A N 1
ATOM 938 C CA . LYS A 1 123 ? -9.731 5.640 16.553 1.00 94.56 123 LYS A CA 1
ATOM 939 C C . LYS A 1 123 ? -9.293 4.305 15.962 1.00 94.56 123 LYS A C 1
ATOM 941 O O . LYS A 1 123 ? -8.719 3.461 16.655 1.00 94.56 123 LYS A O 1
ATOM 946 N N . CYS A 1 124 ? -9.539 4.130 14.668 1.00 95.38 124 CYS A N 1
ATOM 947 C CA . CYS A 1 124 ? -9.024 2.996 13.909 1.00 95.38 124 CYS A CA 1
ATOM 948 C C . CYS A 1 124 ? -7.576 3.276 13.481 1.00 95.38 124 CYS A C 1
ATOM 950 O O . CYS A 1 124 ? -7.290 4.323 12.905 1.00 95.38 124 CYS A O 1
ATOM 952 N N . ALA A 1 125 ? -6.648 2.367 13.775 1.00 94.81 125 ALA A N 1
ATOM 953 C CA . ALA A 1 125 ? -5.218 2.564 13.542 1.00 94.81 125 ALA A CA 1
ATOM 954 C C . ALA A 1 125 ? -4.492 1.233 13.305 1.00 94.81 125 ALA A C 1
ATOM 956 O O . ALA A 1 125 ? -4.951 0.170 13.732 1.00 94.81 125 ALA A O 1
ATOM 957 N N . ARG A 1 126 ? -3.314 1.283 12.674 1.00 93.56 126 ARG A N 1
ATOM 958 C CA . ARG A 1 126 ? -2.441 0.100 12.602 1.00 93.56 126 ARG A CA 1
ATOM 959 C C . ARG A 1 126 ? -1.844 -0.224 13.980 1.00 93.56 126 ARG A C 1
ATOM 961 O O . ARG A 1 126 ? -1.661 0.693 14.786 1.00 93.56 126 ARG A O 1
ATOM 968 N N . PRO A 1 127 ? -1.465 -1.487 14.262 1.00 92.62 127 PRO A N 1
ATOM 969 C CA . PRO A 1 127 ? -0.974 -1.896 15.581 1.00 92.62 127 PRO A CA 1
ATOM 970 C C . PRO A 1 127 ? 0.157 -1.014 16.126 1.00 92.62 127 PRO A C 1
ATOM 972 O O . PRO A 1 127 ? 0.137 -0.609 17.284 1.00 92.62 127 PRO A O 1
ATOM 975 N N . HIS A 1 128 ? 1.138 -0.672 15.287 1.00 91.75 128 HIS A N 1
ATOM 976 C CA . HIS A 1 128 ? 2.293 0.143 15.681 1.00 91.75 128 HIS A CA 1
ATOM 977 C C . HIS A 1 128 ? 1.957 1.624 15.932 1.00 91.75 128 HIS A C 1
ATOM 979 O O . HIS A 1 128 ? 2.754 2.319 16.556 1.00 91.75 128 HIS A O 1
ATOM 985 N N . GLN A 1 129 ? 0.797 2.100 15.471 1.00 92.31 129 GLN A N 1
ATOM 986 C CA . GLN A 1 129 ? 0.312 3.467 15.680 1.00 92.31 129 GLN A CA 1
ATOM 987 C C . GLN A 1 129 ? -0.553 3.599 16.942 1.00 92.31 129 GLN A C 1
ATOM 989 O O . GLN A 1 129 ? -0.867 4.720 17.324 1.00 92.31 129 GLN A O 1
ATOM 994 N N . CYS A 1 130 ? -0.935 2.488 17.587 1.00 93.94 130 CYS A N 1
ATOM 995 C CA . CYS A 1 130 ? -1.695 2.494 18.837 1.00 93.94 130 CYS A CA 1
ATOM 996 C C . CYS A 1 130 ? -0.741 2.420 20.047 1.00 93.94 130 CYS A C 1
ATOM 998 O O . CYS A 1 130 ? -0.068 1.396 20.248 1.00 93.94 130 CYS A O 1
ATOM 1000 N N . PRO A 1 131 ? -0.658 3.470 20.883 1.00 92.94 131 PRO A N 1
ATOM 1001 C CA . PRO A 1 131 ? 0.153 3.446 22.093 1.00 92.94 131 PRO A CA 1
ATOM 1002 C C . PRO A 1 131 ? -0.340 2.373 23.050 1.00 92.94 131 PRO A C 1
ATOM 1004 O O . PRO A 1 131 ? -1.538 2.132 23.154 1.00 92.94 131 PRO A O 1
ATOM 1007 N N . ASN A 1 132 ? 0.574 1.747 23.792 1.00 91.06 132 ASN A N 1
ATOM 1008 C CA . ASN A 1 132 ? 0.237 0.736 24.797 1.00 91.06 132 ASN A CA 1
ATOM 1009 C C . ASN A 1 132 ? -0.639 -0.415 24.262 1.00 91.06 132 ASN A C 1
ATOM 1011 O O . ASN A 1 132 ? -1.434 -0.982 25.010 1.00 91.06 132 ASN A O 1
ATOM 1015 N N . ARG A 1 133 ? -0.506 -0.788 22.981 1.00 87.62 133 ARG A N 1
ATOM 1016 C CA . ARG A 1 133 ? -1.273 -1.883 22.348 1.00 87.62 133 ARG A CA 1
ATOM 1017 C C . ARG A 1 133 ? -1.224 -3.226 23.091 1.00 87.62 133 ARG A C 1
ATOM 1019 O O . ARG A 1 133 ? -2.077 -4.071 22.885 1.00 87.62 133 ARG A O 1
ATOM 1026 N N . HIS A 1 134 ? -0.198 -3.432 23.918 1.00 87.12 134 HIS A N 1
ATOM 1027 C CA . HIS A 1 134 ? -0.005 -4.644 24.717 1.00 87.12 134 HIS A CA 1
ATOM 1028 C C . HIS A 1 134 ? -0.921 -4.720 25.942 1.00 87.12 134 HIS A C 1
ATOM 1030 O O . HIS A 1 134 ? -1.058 -5.792 26.526 1.00 87.12 134 HIS A O 1
ATOM 1036 N N . LEU A 1 135 ? -1.510 -3.596 26.360 1.00 88.06 135 LEU A N 1
ATOM 1037 C CA . LEU A 1 135 ? -2.511 -3.599 27.417 1.00 88.06 135 LEU A CA 1
ATOM 1038 C C . LEU A 1 135 ? -3.776 -4.283 26.902 1.00 88.06 135 LEU A C 1
ATOM 1040 O O . LEU A 1 135 ? -4.214 -4.025 25.778 1.00 88.06 135 LEU A O 1
ATOM 1044 N N . SER A 1 136 ? -4.359 -5.139 27.740 1.00 83.88 136 SER A N 1
ATOM 1045 C CA . SER A 1 136 ? -5.626 -5.808 27.449 1.00 83.88 136 SER A CA 1
ATOM 1046 C C . SER A 1 136 ? -6.690 -4.790 27.039 1.00 83.88 136 SER A C 1
ATOM 1048 O O . SER A 1 136 ? -6.786 -3.717 27.633 1.00 83.88 136 SER A O 1
ATOM 1050 N N . ASP A 1 137 ? -7.472 -5.136 26.019 1.00 84.44 137 ASP A N 1
ATOM 1051 C CA . ASP A 1 137 ? -8.605 -4.357 25.498 1.00 84.44 137 ASP A CA 1
ATOM 1052 C C . ASP A 1 137 ? -8.271 -2.971 24.917 1.00 84.44 137 ASP A C 1
ATOM 1054 O O . ASP A 1 137 ? -9.171 -2.228 24.510 1.00 84.44 137 ASP A O 1
ATOM 1058 N N . ASN A 1 138 ? -6.987 -2.610 24.824 1.00 91.75 138 ASN A N 1
ATOM 1059 C CA . ASN A 1 138 ? -6.588 -1.335 24.239 1.00 91.75 138 ASN A CA 1
ATOM 1060 C C . ASN A 1 138 ? -6.485 -1.391 22.711 1.00 91.75 138 ASN A C 1
ATOM 1062 O O . ASN A 1 138 ? -6.934 -0.466 22.046 1.00 91.75 138 ASN A O 1
ATOM 1066 N N . TRP A 1 139 ? -5.926 -2.462 22.146 1.00 95.31 139 TRP A N 1
ATOM 1067 C CA . TRP A 1 139 ? -5.943 -2.685 20.700 1.00 95.31 139 TRP A CA 1
ATOM 1068 C C . TRP A 1 139 ? -6.812 -3.898 20.379 1.00 95.31 139 TRP A C 1
ATOM 1070 O O . TRP A 1 139 ? -6.553 -4.992 20.883 1.00 95.31 139 TRP A O 1
ATOM 1080 N N . LEU A 1 140 ? -7.855 -3.684 19.576 1.00 95.38 140 LEU A N 1
ATOM 1081 C CA . LEU A 1 140 ? -8.820 -4.709 19.192 1.00 95.38 140 LEU A CA 1
ATOM 1082 C C . LEU A 1 140 ? -8.671 -5.063 17.711 1.00 95.38 140 LEU A C 1
ATOM 1084 O O . LEU A 1 140 ? -8.539 -4.171 16.872 1.00 95.38 140 LEU A O 1
ATOM 1088 N N . ASN A 1 141 ? -8.752 -6.350 17.387 1.00 93.25 141 ASN A N 1
ATOM 1089 C CA . ASN A 1 141 ? -8.795 -6.863 16.016 1.00 93.25 141 ASN A CA 1
ATOM 1090 C C . ASN A 1 141 ? -10.152 -7.515 15.693 1.00 93.25 141 ASN A C 1
ATOM 1092 O O . ASN A 1 141 ? -11.029 -7.598 16.550 1.00 93.25 141 ASN A O 1
ATOM 1096 N N . ALA A 1 142 ? -10.307 -8.025 14.469 1.00 91.06 142 ALA A N 1
ATOM 1097 C CA . ALA A 1 142 ? -11.540 -8.652 13.980 1.00 91.06 142 ALA A CA 1
ATOM 1098 C C . ALA A 1 142 ? -12.053 -9.850 14.813 1.00 91.06 142 ALA A C 1
ATOM 1100 O O . ALA A 1 142 ? -13.203 -10.252 14.664 1.00 91.06 142 ALA A O 1
ATOM 1101 N N . THR A 1 143 ? -11.230 -10.430 15.695 1.00 91.38 143 THR A N 1
ATOM 1102 C CA . THR A 1 143 ? -11.634 -11.544 16.577 1.00 91.38 143 THR A CA 1
ATOM 1103 C C . THR A 1 143 ? -12.246 -11.080 17.901 1.00 91.38 143 THR A C 1
ATOM 1105 O O . THR A 1 143 ? -12.756 -11.898 18.666 1.00 91.38 143 THR A O 1
ATOM 1108 N N . GLN A 1 144 ? -12.198 -9.778 18.188 1.00 92.62 144 GLN A N 1
ATOM 1109 C CA . GLN A 1 144 ? -12.673 -9.183 19.433 1.00 92.62 144 GLN A CA 1
ATOM 1110 C C . GLN A 1 144 ? -13.977 -8.407 19.220 1.00 92.62 144 GLN A C 1
ATOM 1112 O O . GLN A 1 144 ? -14.332 -8.021 18.108 1.00 92.62 144 GLN A O 1
ATOM 1117 N N . LEU A 1 145 ? -14.709 -8.178 20.312 1.00 92.38 145 LEU A N 1
ATOM 1118 C CA . LEU A 1 145 ? -15.977 -7.454 20.286 1.00 92.38 145 LEU A CA 1
ATOM 1119 C C . LEU A 1 145 ? -15.772 -5.969 20.581 1.00 92.38 145 LEU A C 1
ATOM 1121 O O . LEU A 1 145 ? -15.010 -5.592 21.470 1.00 92.38 145 LEU A O 1
ATOM 1125 N N . CYS A 1 146 ? -16.522 -5.130 19.873 1.00 92.94 146 CYS A N 1
ATOM 1126 C CA . CYS A 1 146 ? -16.556 -3.702 20.143 1.00 92.94 146 CYS A CA 1
ATOM 1127 C C . CYS A 1 146 ? -17.386 -3.382 21.391 1.00 92.94 146 CYS A C 1
ATOM 1129 O O . CYS A 1 146 ? -18.543 -3.807 21.474 1.00 92.94 146 CYS A O 1
ATOM 1131 N N . PRO A 1 147 ? -16.852 -2.594 22.340 1.00 88.69 147 PRO A N 1
ATOM 1132 C CA . PRO A 1 147 ? -17.628 -2.123 23.476 1.00 88.69 147 PRO A CA 1
ATOM 1133 C C . PRO A 1 147 ? -18.589 -0.999 23.057 1.00 88.69 147 PRO A C 1
ATOM 1135 O O . PRO A 1 147 ? -18.323 -0.259 22.112 1.00 88.69 147 PRO A O 1
ATOM 1138 N N . ASN A 1 148 ? -19.666 -0.821 23.826 1.00 88.56 148 ASN A N 1
ATOM 1139 C CA . ASN A 1 148 ? -20.627 0.286 23.701 1.00 88.56 148 ASN A CA 1
ATOM 1140 C C . ASN A 1 148 ? -21.338 0.374 22.332 1.00 88.56 148 ASN A C 1
ATOM 1142 O O . ASN A 1 148 ? -21.188 1.376 21.628 1.00 88.56 148 ASN A O 1
ATOM 1146 N N . PRO A 1 149 ? -22.127 -0.644 21.937 1.00 89.56 149 PRO A N 1
ATOM 1147 C CA . PRO A 1 149 ? -22.951 -0.544 20.738 1.00 89.56 149 PRO A CA 1
ATOM 1148 C C . PRO A 1 149 ? -23.984 0.582 20.887 1.00 89.56 149 PRO A C 1
ATOM 1150 O O . PRO A 1 149 ? -24.588 0.750 21.947 1.00 89.56 149 PRO A O 1
ATOM 1153 N N . VAL A 1 150 ? -24.207 1.332 19.808 1.00 89.06 150 VAL A N 1
ATOM 1154 C CA . VAL A 1 150 ? -25.215 2.397 19.735 1.00 89.06 150 VAL A CA 1
ATOM 1155 C C . VAL A 1 150 ? -26.174 2.071 18.599 1.00 89.06 150 VAL A C 1
ATOM 1157 O O . VAL A 1 150 ? -25.741 1.748 17.494 1.00 89.06 150 VAL A O 1
ATOM 1160 N N . ILE A 1 151 ? -27.473 2.146 18.881 1.00 89.12 151 ILE A N 1
ATOM 1161 C CA . ILE A 1 151 ? -28.533 2.014 17.881 1.00 89.12 151 ILE A CA 1
ATOM 1162 C C . ILE A 1 151 ? -29.029 3.427 17.576 1.00 89.12 151 ILE A C 1
ATOM 1164 O O . ILE A 1 151 ? -29.594 4.078 18.452 1.00 89.12 151 ILE A O 1
ATOM 1168 N N . GLU A 1 152 ? -28.767 3.918 16.365 1.00 86.44 152 GLU A N 1
ATOM 1169 C CA . GLU A 1 152 ? -29.121 5.288 15.963 1.00 86.44 152 GLU A CA 1
ATOM 1170 C C . GLU A 1 152 ? -30.582 5.414 15.502 1.00 86.44 152 GLU A C 1
ATOM 1172 O O . GLU A 1 152 ? -31.202 6.452 15.722 1.00 86.44 152 GLU A O 1
ATOM 1177 N N . ASP A 1 153 ? -31.144 4.363 14.895 1.00 88.75 153 ASP A N 1
ATOM 1178 C CA . ASP A 1 153 ? -32.540 4.318 14.451 1.00 88.75 153 ASP A CA 1
ATOM 1179 C C . ASP A 1 153 ? -33.094 2.881 14.517 1.00 88.75 153 ASP A C 1
ATOM 1181 O O . ASP A 1 153 ? -32.358 1.913 14.326 1.00 88.75 153 ASP A O 1
ATOM 1185 N N . LEU A 1 154 ? -34.391 2.754 14.805 1.00 83.12 154 LEU A N 1
ATOM 1186 C CA . LEU A 1 154 ? -35.140 1.491 14.948 1.00 83.12 154 LEU A CA 1
ATOM 1187 C C . LEU A 1 154 ? -36.369 1.434 14.025 1.00 83.12 154 LEU A C 1
ATOM 1189 O O . LEU A 1 154 ? -37.279 0.644 14.275 1.00 83.12 154 LEU A O 1
ATOM 1193 N N . ARG A 1 155 ? -36.423 2.306 13.013 1.00 68.38 155 ARG A N 1
ATOM 1194 C CA . ARG A 1 155 ? -37.543 2.391 12.067 1.00 68.38 155 ARG A CA 1
ATOM 1195 C C . ARG A 1 155 ? -37.884 1.074 11.380 1.00 68.38 155 ARG A C 1
ATOM 1197 O O . ARG A 1 155 ? -36.952 0.352 10.964 1.00 68.38 155 ARG A O 1
#

pLDDT: mean 86.46, std 11.99, range [50.5, 97.0]